Protein AF-A0A388T6Q2-F1 (afdb_monomer)

Radius of gyration: 24.93 Å; Cα contacts (8 Å, |Δi|>4): 48; chains: 1; bounding box: 42×24×86 Å

Foldseek 3Di:
DPPVVVVVCCVLPDHWHFQPDADPVRHTDTHDDNCDDDVNVVSVVVVVVVVVVVVVVVVVVCVVPPDPPPPPPPPPDPDDD

Sequence (81 aa):
MRRRELYDAASGRGGPRLLPWTSPEGKPCCLSSDGRGYLSTLADSIETVQLSMGQELLEYARDATAPRVPAKSLIMRSGSG

Nearest PDB structures (foldseek):
  2fbh-assembly1_A  TM=2.974E-01  e=4.695E+00  Pseudomonas aeruginosa

Organism: NCBI:txid1690221

Mean predicted aligned error: 12.02 Å

pLDDT: mean 80.55, std 18.0, range [42.94, 98.0]

Solvent-accessible surface area (backbone atoms only — not comparable to full-atom values): 5151 Å² total; per-residue (Å²): 139,63,72,64,61,61,50,42,11,66,64,78,70,89,42,43,35,64,51,103,51,56,42,99,86,68,41,89,31,67,46,84,55,93,77,56,61,70,69,41,54,48,49,54,52,52,50,51,53,52,51,51,54,50,50,55,52,51,55,51,48,53,63,76,65,48,81,78,75,74,76,74,74,86,69,74,78,86,68,88,133

Structure (mmCIF, N/CA/C/O backbone):
data_AF-A0A388T6Q2-F1
#
_entry.id   AF-A0A388T6Q2-F1
#
loop_
_atom_site.group_PDB
_atom_site.id
_atom_site.type_symbol
_atom_site.label_atom_id
_atom_site.label_alt_id
_atom_site.label_comp_id
_atom_site.label_asym_id
_atom_site.label_entity_id
_atom_site.label_seq_id
_atom_site.pdbx_PDB_ins_code
_atom_site.Cartn_x
_atom_site.Cartn_y
_atom_site.Cartn_z
_atom_site.occupancy
_atom_site.B_iso_or_equiv
_atom_site.auth_seq_id
_atom_site.auth_comp_id
_atom_site.auth_asym_id
_atom_site.auth_atom_id
_atom_site.pdbx_PDB_model_num
ATOM 1 N N . MET A 1 1 ? -17.133 -3.440 -25.875 1.00 54.38 1 MET A N 1
ATOM 2 C CA . MET A 1 1 ? -15.737 -3.873 -25.632 1.00 54.38 1 MET A CA 1
ATOM 3 C C . MET A 1 1 ? -15.269 -3.343 -24.279 1.00 54.38 1 MET A C 1
ATOM 5 O O . MET A 1 1 ? -15.876 -2.400 -23.792 1.00 54.38 1 MET A O 1
ATOM 9 N N . ARG A 1 2 ? -14.208 -3.932 -23.705 1.00 58.50 2 ARG A N 1
ATOM 10 C CA . ARG A 1 2 ? -13.388 -3.432 -22.578 1.00 58.50 2 ARG A C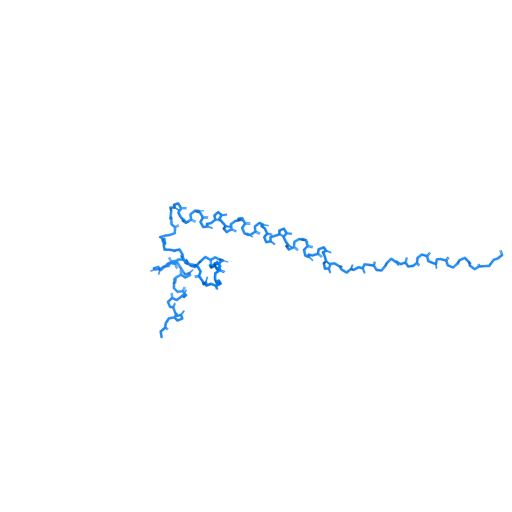A 1
ATOM 11 C C . ARG A 1 2 ? -13.599 -3.845 -21.119 1.00 58.50 2 ARG A C 1
ATOM 13 O O . ARG A 1 2 ? -12.808 -3.416 -20.294 1.00 58.50 2 ARG A O 1
ATOM 20 N N . ARG A 1 3 ? -14.535 -4.729 -20.751 1.00 58.66 3 ARG A N 1
ATOM 21 C CA . ARG A 1 3 ? -14.456 -5.348 -19.402 1.00 58.66 3 ARG A CA 1
ATOM 22 C C . ARG A 1 3 ? -13.388 -6.447 -19.344 1.00 58.66 3 ARG A C 1
ATOM 24 O O . ARG A 1 3 ? -12.700 -6.562 -18.344 1.00 58.66 3 ARG 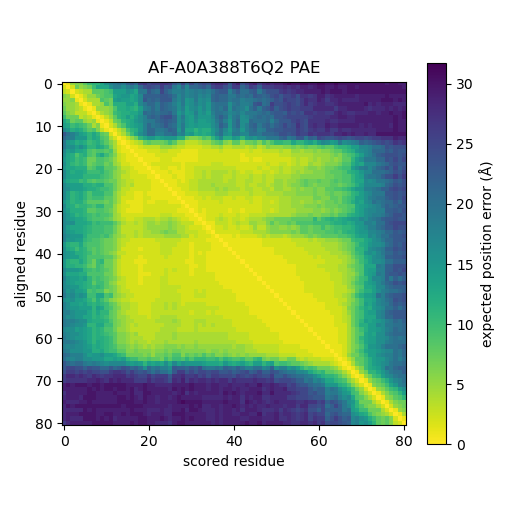A O 1
ATOM 31 N N . ARG A 1 4 ? -13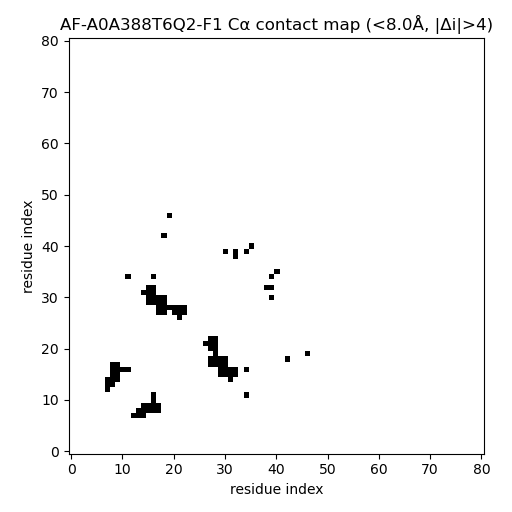.218 -7.211 -20.431 1.00 53.47 4 ARG A N 1
ATOM 32 C CA . ARG A 1 4 ? -12.228 -8.300 -20.530 1.00 53.47 4 ARG A CA 1
ATOM 33 C C . ARG A 1 4 ? -10.780 -7.781 -20.537 1.00 53.47 4 ARG A C 1
ATOM 35 O O . ARG A 1 4 ? -9.971 -8.277 -19.773 1.00 53.47 4 ARG A O 1
ATOM 42 N N . GLU A 1 5 ? -10.507 -6.706 -21.276 1.00 52.94 5 GLU A N 1
ATOM 43 C CA . GLU A 1 5 ? -9.169 -6.086 -21.349 1.00 52.94 5 GLU A CA 1
ATOM 44 C C . GLU A 1 5 ? -8.672 -5.532 -20.002 1.00 52.94 5 GLU A C 1
ATOM 46 O O . GLU A 1 5 ? -7.479 -5.569 -19.722 1.00 52.94 5 GLU A O 1
ATOM 51 N N . LEU A 1 6 ? -9.581 -5.048 -19.144 1.00 53.97 6 LEU A N 1
ATOM 52 C CA . LEU A 1 6 ? -9.230 -4.600 -17.791 1.00 53.97 6 LEU A CA 1
ATOM 53 C C . LEU A 1 6 ? -8.801 -5.771 -16.889 1.00 53.97 6 LEU A C 1
ATOM 55 O O . LEU A 1 6 ? -7.966 -5.587 -16.008 1.00 53.97 6 LEU A O 1
ATOM 59 N N . TYR A 1 7 ? -9.343 -6.970 -17.122 1.00 53.91 7 TYR A N 1
ATOM 60 C CA . TYR A 1 7 ? -8.984 -8.178 -16.374 1.00 53.91 7 TYR A CA 1
ATOM 61 C C . TYR A 1 7 ? -7.666 -8.799 -16.853 1.00 53.91 7 TYR A C 1
ATOM 63 O O . TYR A 1 7 ? -6.872 -9.242 -16.024 1.00 53.91 7 TYR A O 1
ATOM 71 N N . ASP A 1 8 ? -7.382 -8.785 -18.156 1.00 51.84 8 ASP A N 1
ATOM 72 C CA . ASP A 1 8 ? -6.122 -9.324 -18.697 1.00 51.84 8 ASP A CA 1
ATOM 73 C C . ASP A 1 8 ? -4.897 -8.542 -18.178 1.00 51.84 8 ASP A C 1
ATOM 75 O O . ASP A 1 8 ? -3.841 -9.114 -17.901 1.00 51.84 8 ASP A O 1
ATOM 79 N N . ALA A 1 9 ? -5.069 -7.241 -17.939 1.00 50.31 9 ALA A N 1
ATOM 80 C CA . ALA A 1 9 ? -4.044 -6.355 -17.396 1.00 50.31 9 ALA A CA 1
ATOM 81 C C . ALA A 1 9 ? -3.762 -6.588 -15.891 1.00 50.31 9 ALA A C 1
ATOM 83 O O . ALA A 1 9 ? -2.625 -6.461 -15.440 1.00 50.31 9 ALA A O 1
ATOM 84 N N . ALA A 1 10 ? -4.767 -7.025 -15.120 1.00 52.56 10 ALA A N 1
ATOM 85 C CA . ALA A 1 10 ? -4.584 -7.485 -13.738 1.00 52.56 10 ALA A CA 1
ATOM 86 C C . ALA A 1 10 ? -3.881 -8.859 -13.649 1.00 52.56 10 ALA A C 1
ATOM 88 O O . ALA A 1 10 ? -3.402 -9.239 -12.585 1.00 52.56 10 ALA A O 1
ATOM 89 N N . SER A 1 11 ? -3.803 -9.597 -14.764 1.00 55.91 11 SER A N 1
ATOM 90 C CA . SER A 1 11 ? -3.372 -11.004 -14.814 1.00 55.91 11 SER A CA 1
ATOM 91 C C . SER A 1 11 ? -1.890 -11.209 -15.172 1.00 55.91 11 SER A C 1
ATOM 93 O O . SER A 1 11 ? -1.438 -12.348 -15.283 1.00 55.91 11 SER A O 1
ATOM 95 N N . GLY A 1 12 ? -1.116 -10.137 -15.391 1.00 54.56 12 GLY A N 1
ATOM 96 C CA . GLY A 1 12 ? 0.330 -10.230 -15.641 1.00 54.56 12 GLY A CA 1
ATOM 97 C C . GLY A 1 12 ? 0.733 -10.891 -16.969 1.00 54.56 12 GLY A C 1
ATOM 98 O O . GLY A 1 12 ? 1.864 -11.354 -17.103 1.00 54.56 12 GLY A O 1
ATOM 99 N N . ARG A 1 13 ? -0.154 -10.950 -17.972 1.00 59.25 13 ARG A N 1
ATOM 100 C CA . ARG A 1 13 ? 0.190 -11.422 -19.327 1.00 59.25 13 ARG A CA 1
ATOM 101 C C . ARG A 1 13 ? -0.325 -10.454 -20.393 1.00 59.25 13 ARG A C 1
ATOM 103 O O . ARG A 1 13 ? -1.296 -10.736 -21.080 1.00 59.25 13 ARG A O 1
ATOM 110 N N . GLY A 1 14 ? 0.361 -9.315 -20.534 1.00 65.69 14 GLY A N 1
ATOM 111 C CA . GLY A 1 14 ? 0.333 -8.508 -21.766 1.00 65.69 14 GLY A CA 1
ATOM 112 C C . GLY A 1 14 ? -0.206 -7.075 -21.680 1.00 65.69 14 GLY A C 1
ATOM 113 O O . GLY A 1 14 ? -0.297 -6.428 -22.719 1.00 65.69 14 GLY A O 1
ATOM 114 N N . GLY A 1 15 ? -0.540 -6.551 -20.496 1.00 73.19 15 GLY A N 1
ATOM 115 C CA . GLY A 1 15 ? -1.053 -5.183 -20.329 1.00 73.19 15 GLY A CA 1
ATOM 116 C C . GLY A 1 15 ? -0.573 -4.506 -19.039 1.00 73.19 15 GLY A C 1
ATOM 117 O O . GLY A 1 15 ? 0.028 -5.170 -18.196 1.00 73.19 15 GLY A O 1
ATOM 118 N N . PRO A 1 16 ? -0.810 -3.190 -18.879 1.00 84.81 16 PRO A N 1
ATOM 119 C CA . PRO A 1 16 ? -0.357 -2.432 -17.713 1.00 84.81 16 PRO A CA 1
ATOM 120 C C . PRO A 1 16 ? -1.015 -2.932 -16.415 1.00 84.81 16 PRO A C 1
ATOM 122 O O . PRO A 1 16 ? -2.237 -3.021 -16.337 1.00 84.81 16 PRO A O 1
ATOM 125 N N . ARG A 1 17 ? -0.217 -3.211 -15.377 1.00 89.69 17 ARG A N 1
ATOM 126 C CA . ARG A 1 17 ? -0.693 -3.675 -14.061 1.00 89.69 17 ARG A CA 1
ATOM 127 C C . ARG A 1 17 ? -1.599 -2.623 -13.429 1.00 89.69 17 ARG A C 1
ATOM 129 O O . ARG A 1 17 ? -1.211 -1.463 -13.326 1.00 89.69 17 ARG A O 1
ATOM 136 N N . LEU A 1 18 ? -2.761 -3.033 -12.933 1.00 92.44 18 LEU A N 1
ATOM 137 C CA . LEU A 1 18 ? -3.575 -2.193 -12.056 1.00 92.44 18 LEU A CA 1
ATOM 138 C C . LEU A 1 18 ? -2.911 -2.092 -10.673 1.00 92.44 18 LEU A C 1
ATOM 140 O O . LEU A 1 18 ? -2.522 -3.108 -10.097 1.00 92.44 18 LEU A O 1
ATOM 144 N N . LEU A 1 19 ? -2.780 -0.877 -10.152 1.00 93.56 19 LEU A N 1
ATOM 145 C CA . LEU A 1 19 ? -2.264 -0.618 -8.810 1.00 93.56 19 LEU A CA 1
ATOM 146 C C . LEU A 1 19 ? -3.408 -0.693 -7.784 1.00 93.56 19 LEU A C 1
ATOM 148 O O . LEU A 1 19 ? -4.549 -0.375 -8.126 1.00 93.56 19 LEU A O 1
ATOM 152 N N . PRO A 1 20 ? -3.132 -1.074 -6.523 1.00 91.38 20 PRO A N 1
ATOM 153 C CA . PRO A 1 20 ? -4.161 -1.204 -5.488 1.00 91.38 20 PRO A CA 1
ATOM 154 C C . PRO A 1 20 ? -4.694 0.143 -4.965 1.00 91.38 20 PRO A C 1
ATOM 156 O O . PRO A 1 20 ? -5.444 0.175 -3.993 1.00 91.38 20 PRO A O 1
ATOM 159 N N . TRP A 1 21 ? -4.342 1.258 -5.611 1.00 92.31 21 TRP A N 1
ATOM 160 C CA . TRP A 1 21 ? -4.837 2.601 -5.315 1.00 92.31 21 TRP A CA 1
ATOM 161 C C . TRP A 1 21 ? -5.345 3.309 -6.575 1.00 92.31 21 TRP A C 1
ATOM 163 O O . TRP A 1 21 ? -5.004 2.967 -7.711 1.00 92.31 21 TRP A O 1
ATOM 173 N N . THR A 1 22 ? -6.169 4.332 -6.367 1.00 93.19 22 THR A N 1
ATOM 174 C CA . THR A 1 22 ? -6.681 5.210 -7.424 1.00 93.19 22 THR A CA 1
ATOM 175 C C . THR A 1 22 ? -5.811 6.455 -7.594 1.00 93.19 22 THR A C 1
ATOM 177 O O . THR A 1 22 ? -4.996 6.786 -6.734 1.00 93.19 22 THR A O 1
ATOM 180 N N . SER A 1 23 ? -5.999 7.182 -8.697 1.00 91.31 23 SER A N 1
ATOM 181 C CA . SER A 1 23 ? -5.490 8.548 -8.838 1.00 91.31 23 SER A CA 1
ATOM 182 C C . SER A 1 23 ? -6.171 9.494 -7.831 1.00 91.31 23 SER A C 1
ATOM 184 O O . SER A 1 23 ? -7.208 9.131 -7.261 1.00 91.31 23 SER A O 1
ATOM 186 N N . PRO A 1 24 ? -5.649 10.719 -7.633 1.00 92.25 24 PRO A N 1
ATOM 187 C CA . PRO A 1 24 ? -6.298 11.731 -6.794 1.00 92.25 24 PRO A CA 1
ATOM 188 C C . PRO A 1 24 ? -7.748 12.037 -7.204 1.00 92.25 24 PRO A C 1
ATOM 190 O O . PRO A 1 24 ? -8.582 12.358 -6.366 1.00 92.25 24 PRO A O 1
ATOM 193 N N . GLU A 1 25 ? -8.075 11.879 -8.486 1.00 96.12 25 GLU A N 1
ATOM 194 C CA . GLU A 1 25 ? -9.420 12.063 -9.045 1.00 96.12 25 GLU A CA 1
ATOM 195 C C . GLU A 1 25 ? -10.308 10.811 -8.904 1.00 96.12 25 GLU A C 1
ATOM 197 O O . GLU A 1 25 ? -11.396 10.758 -9.478 1.00 96.12 25 GLU A O 1
ATOM 202 N N . GLY A 1 26 ? -9.843 9.775 -8.200 1.00 92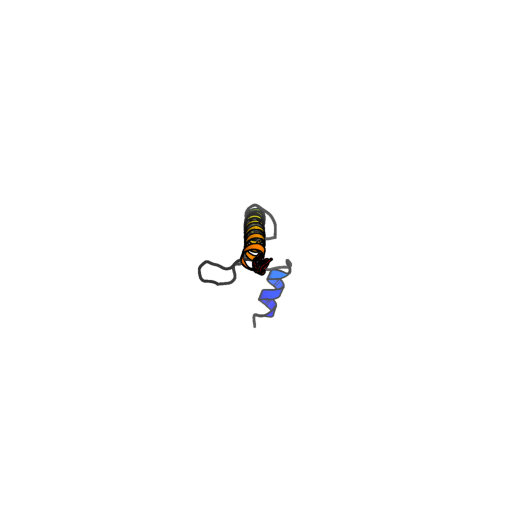.88 26 GLY A N 1
ATOM 203 C CA . GLY A 1 26 ? -10.584 8.534 -7.963 1.00 92.88 26 GLY A CA 1
ATOM 204 C C . GLY A 1 26 ? -10.617 7.569 -9.152 1.00 92.88 26 GLY A C 1
ATOM 205 O O . GLY A 1 26 ? -11.426 6.641 -9.170 1.00 92.88 26 GLY A O 1
ATOM 206 N N . LYS A 1 27 ? -9.763 7.757 -10.166 1.00 92.81 27 LYS A N 1
ATOM 207 C CA . LYS A 1 27 ? -9.714 6.871 -11.342 1.00 92.81 27 LYS A CA 1
ATOM 208 C C . LYS A 1 27 ? -8.775 5.680 -11.105 1.00 92.81 27 LYS A C 1
ATOM 210 O O . LYS A 1 27 ? -7.799 5.832 -10.372 1.00 92.81 27 LYS A O 1
ATOM 215 N N . PRO A 1 28 ? -9.006 4.510 -11.736 1.00 91.12 28 PRO A N 1
ATOM 216 C CA . PRO A 1 28 ? -8.059 3.396 -11.688 1.00 91.12 28 PRO A CA 1
ATOM 217 C C . PRO A 1 28 ? -6.649 3.836 -12.099 1.00 91.12 28 PRO A C 1
ATOM 219 O O . PRO A 1 28 ? -6.489 4.523 -13.110 1.00 91.12 28 PRO A O 1
ATOM 222 N N . CYS A 1 29 ? -5.637 3.446 -11.322 1.00 92.50 29 CYS A N 1
ATOM 223 C CA . CYS A 1 29 ? -4.244 3.775 -11.604 1.00 92.50 29 CYS A CA 1
ATOM 224 C C . CYS A 1 29 ? -3.522 2.546 -12.166 1.00 92.50 29 CYS A C 1
ATOM 226 O O . CYS A 1 29 ? -3.522 1.492 -11.534 1.00 92.50 29 CYS A O 1
ATOM 228 N N . CYS A 1 30 ? -2.911 2.668 -13.347 1.00 91.19 30 CYS A N 1
ATOM 229 C CA . CYS A 1 30 ? -2.224 1.556 -14.003 1.00 91.19 30 CYS A CA 1
ATOM 230 C C . CYS A 1 30 ? -0.739 1.865 -14.215 1.00 91.19 30 CYS A C 1
ATOM 232 O O . CYS A 1 30 ? -0.382 2.960 -14.649 1.00 91.19 30 CYS A O 1
ATOM 234 N N . LEU A 1 31 ? 0.116 0.871 -13.985 1.00 91.19 31 LEU A N 1
ATOM 235 C CA . LEU A 1 31 ? 1.544 0.905 -14.266 1.00 91.19 31 LEU A CA 1
ATOM 236 C C . LEU A 1 31 ? 1.850 0.119 -15.545 1.00 91.19 31 LEU A C 1
ATOM 238 O O . LEU A 1 31 ? 1.696 -1.100 -15.600 1.00 91.19 31 LEU A O 1
ATOM 242 N N . SER A 1 32 ? 2.343 0.813 -16.569 1.00 89.12 32 SER A N 1
ATOM 243 C CA . SER A 1 32 ? 2.902 0.172 -17.761 1.00 89.12 32 SER A CA 1
ATOM 244 C C . SER A 1 32 ? 4.326 -0.304 -17.475 1.00 89.12 32 SER A C 1
ATOM 246 O O . SER A 1 32 ? 5.278 0.464 -17.583 1.00 89.12 32 SER A O 1
ATOM 248 N N . SER A 1 33 ? 4.467 -1.569 -17.087 1.00 84.38 33 SER A N 1
ATOM 249 C CA . SER A 1 33 ? 5.746 -2.229 -16.808 1.00 84.38 33 SER A CA 1
ATOM 250 C C . SER A 1 33 ? 5.653 -3.709 -17.187 1.00 84.38 33 SER A C 1
ATOM 252 O O . SER A 1 33 ? 4.565 -4.278 -17.245 1.00 84.38 33 SER A O 1
ATOM 254 N N . ASP A 1 34 ? 6.802 -4.338 -17.422 1.00 82.19 34 ASP A N 1
ATOM 255 C CA . ASP A 1 34 ? 6.954 -5.787 -17.575 1.00 82.19 34 ASP A CA 1
ATOM 256 C C . ASP A 1 34 ? 6.992 -6.536 -16.222 1.00 82.19 34 ASP A C 1
ATOM 258 O O . ASP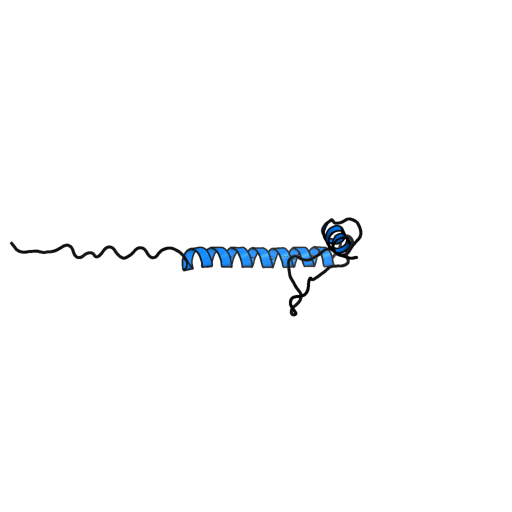 A 1 34 ? 7.329 -7.721 -16.176 1.00 82.19 34 ASP A O 1
ATOM 262 N N . GLY A 1 35 ? 6.666 -5.842 -15.124 1.00 85.25 35 GLY A N 1
ATOM 263 C CA . GLY A 1 35 ? 6.719 -6.356 -13.754 1.00 85.25 35 GLY A CA 1
ATOM 264 C C . GLY A 1 35 ? 8.121 -6.331 -13.146 1.00 85.25 35 GLY A C 1
ATOM 265 O O . GLY A 1 35 ? 8.354 -6.970 -12.122 1.00 85.25 35 GLY A O 1
ATOM 266 N N . ARG A 1 36 ? 9.079 -5.644 -13.780 1.00 86.56 36 ARG A N 1
ATOM 267 C CA . ARG A 1 36 ? 10.456 -5.511 -13.298 1.00 86.56 36 ARG A CA 1
ATOM 268 C C . ARG A 1 36 ? 10.915 -4.055 -13.307 1.00 86.56 36 ARG A C 1
ATOM 270 O O . ARG A 1 36 ? 10.262 -3.152 -13.834 1.00 86.56 36 ARG A O 1
ATOM 277 N N . GLY A 1 37 ? 12.084 -3.841 -12.708 1.00 90.12 37 GLY A N 1
ATOM 278 C CA . GLY A 1 37 ? 12.764 -2.553 -12.687 1.00 90.12 37 GLY A CA 1
ATOM 279 C C . GLY A 1 37 ? 12.203 -1.576 -11.658 1.00 90.12 37 GLY A C 1
ATOM 280 O O . GLY A 1 37 ? 11.273 -1.870 -10.908 1.00 90.12 37 GLY A O 1
ATOM 281 N N . TYR A 1 38 ? 12.803 -0.387 -11.642 1.00 94.88 38 TYR A N 1
ATOM 282 C CA . TYR A 1 38 ? 12.620 0.604 -10.583 1.00 94.88 38 TYR A CA 1
ATOM 283 C C . TYR A 1 38 ? 11.154 0.972 -10.326 1.00 94.88 38 TYR A C 1
ATOM 285 O O . TYR A 1 38 ? 10.737 1.017 -9.176 1.00 94.88 38 TYR A O 1
ATOM 293 N N . LEU A 1 39 ? 10.354 1.188 -11.375 1.00 93.50 39 LEU A N 1
ATOM 294 C CA . LEU A 1 39 ? 8.950 1.576 -11.208 1.00 93.50 39 LEU A CA 1
ATOM 295 C C . LEU A 1 39 ? 8.085 0.455 -10.620 1.00 93.50 39 LEU A C 1
ATOM 297 O O . LEU A 1 39 ? 7.180 0.747 -9.843 1.00 93.50 39 LEU A O 1
ATOM 301 N N . SER A 1 40 ? 8.368 -0.810 -10.952 1.00 92.94 40 SER A N 1
ATOM 302 C CA . SER A 1 40 ? 7.666 -1.943 -10.337 1.00 92.94 40 SER A CA 1
ATOM 303 C C . SER A 1 40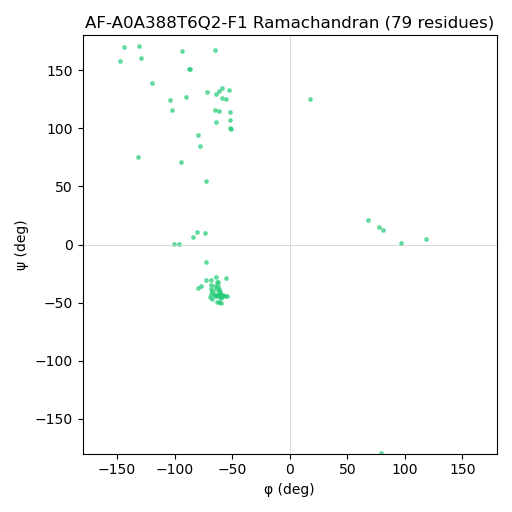 ? 8.029 -2.049 -8.858 1.00 92.94 40 SER A C 1
ATOM 305 O O . SER A 1 40 ? 7.142 -2.102 -8.015 1.00 92.94 40 SER A O 1
ATOM 307 N N . THR A 1 41 ? 9.322 -1.960 -8.530 1.00 96.06 41 THR A N 1
ATOM 308 C CA . THR A 1 41 ? 9.799 -1.963 -7.138 1.00 96.06 41 THR A CA 1
ATOM 309 C C . THR A 1 41 ? 9.250 -0.783 -6.335 1.00 96.06 41 THR A C 1
ATOM 311 O O . THR A 1 41 ? 8.900 -0.936 -5.165 1.00 96.06 41 THR A O 1
ATOM 314 N N . LEU A 1 42 ? 9.138 0.395 -6.953 1.00 96.44 42 LEU A N 1
ATOM 315 C CA . LEU A 1 42 ? 8.553 1.574 -6.324 1.00 96.44 42 LEU A CA 1
ATOM 316 C C . LEU A 1 42 ? 7.060 1.369 -6.043 1.00 96.44 42 LEU A C 1
ATOM 318 O O . LEU A 1 42 ? 6.605 1.707 -4.954 1.00 96.44 42 LEU A O 1
ATOM 322 N N . ALA A 1 43 ? 6.310 0.784 -6.981 1.00 95.94 43 ALA A N 1
ATOM 323 C CA . ALA A 1 43 ? 4.910 0.441 -6.754 1.00 95.94 43 ALA A CA 1
ATOM 324 C C . ALA A 1 43 ? 4.754 -0.546 -5.584 1.00 95.94 43 ALA A C 1
ATOM 326 O O . ALA A 1 43 ? 3.941 -0.306 -4.697 1.00 95.94 43 ALA A O 1
ATOM 327 N N . ASP A 1 44 ? 5.582 -1.588 -5.515 1.00 96.00 44 ASP A N 1
ATOM 328 C CA . ASP A 1 44 ? 5.539 -2.557 -4.410 1.00 96.00 44 ASP A CA 1
ATOM 329 C C . ASP A 1 44 ? 5.915 -1.910 -3.061 1.00 96.00 44 ASP A C 1
ATOM 331 O O . ASP A 1 44 ? 5.333 -2.212 -2.016 1.00 96.00 44 ASP A O 1
ATOM 335 N N . SER A 1 45 ? 6.851 -0.957 -3.076 1.00 97.62 45 SER A N 1
ATOM 336 C CA . SER A 1 45 ? 7.228 -0.181 -1.887 1.00 97.62 45 SER A CA 1
ATOM 337 C C . SER A 1 45 ? 6.072 0.692 -1.393 1.00 97.62 45 SER A C 1
ATOM 339 O O . SER A 1 45 ? 5.787 0.724 -0.198 1.00 97.62 45 SER A O 1
ATOM 341 N N . ILE A 1 46 ? 5.372 1.373 -2.305 1.00 96.44 46 ILE A N 1
ATOM 342 C CA . ILE A 1 46 ? 4.195 2.185 -1.968 1.00 96.44 46 ILE A CA 1
ATOM 343 C C . ILE A 1 46 ? 3.069 1.299 -1.433 1.00 96.44 46 ILE A C 1
ATOM 345 O O . ILE A 1 46 ? 2.460 1.643 -0.422 1.00 96.44 46 ILE A O 1
ATOM 349 N N . GLU A 1 47 ? 2.818 0.151 -2.067 1.00 95.81 47 GLU A N 1
ATOM 350 C CA . GLU A 1 47 ? 1.844 -0.837 -1.594 1.00 95.81 47 GLU A CA 1
ATOM 351 C C . GLU A 1 47 ? 2.153 -1.278 -0.160 1.00 95.81 47 GLU A C 1
ATOM 353 O O . GLU A 1 47 ? 1.266 -1.280 0.689 1.00 95.81 47 GLU A O 1
ATOM 358 N N . THR A 1 48 ? 3.423 -1.554 0.138 1.00 97.88 48 THR A N 1
ATOM 359 C CA . THR A 1 48 ? 3.869 -1.940 1.482 1.00 97.88 48 THR A CA 1
ATOM 360 C C . THR A 1 48 ? 3.559 -0.858 2.518 1.00 97.88 48 THR A C 1
ATOM 362 O O . THR A 1 48 ? 3.014 -1.160 3.580 1.00 97.88 48 THR A O 1
ATOM 365 N N . VAL A 1 49 ? 3.846 0.412 2.209 1.00 97.56 49 VAL A N 1
ATOM 366 C CA . VAL A 1 49 ? 3.527 1.534 3.109 1.00 97.56 49 VAL A CA 1
ATOM 367 C C . VAL A 1 49 ? 2.012 1.660 3.303 1.00 97.56 49 VAL A C 1
ATOM 369 O O . VAL A 1 49 ? 1.554 1.790 4.435 1.00 97.56 49 VAL A O 1
ATOM 372 N N . GLN A 1 50 ? 1.221 1.567 2.230 1.00 95.88 50 GLN A N 1
ATOM 373 C CA . GLN A 1 50 ? -0.245 1.631 2.302 1.00 95.88 50 GLN A CA 1
ATOM 374 C C . GLN A 1 50 ? -0.837 0.506 3.156 1.00 95.88 50 GLN A C 1
ATOM 376 O O . GLN A 1 50 ? -1.721 0.757 3.975 1.00 95.88 50 GLN A O 1
ATOM 381 N N . LEU A 1 51 ? -0.333 -0.720 3.015 1.00 97.06 51 LEU A N 1
ATOM 382 C CA . LEU A 1 51 ? -0.785 -1.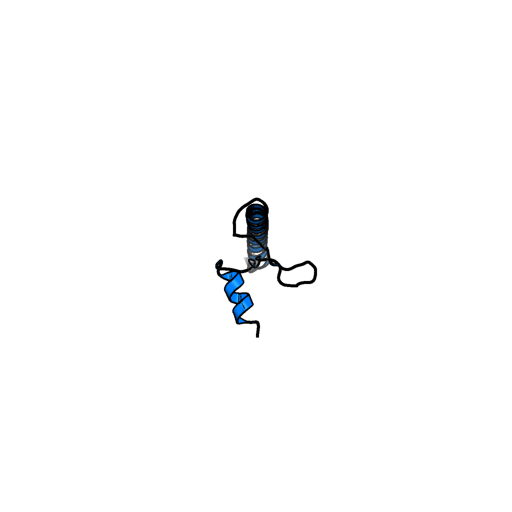857 3.813 1.00 97.06 51 LEU A CA 1
ATOM 383 C C . LEU A 1 51 ? -0.410 -1.712 5.291 1.00 97.06 51 LEU A C 1
ATOM 385 O O . LEU A 1 51 ? -1.244 -2.002 6.146 1.00 97.06 51 LEU A O 1
ATOM 389 N N . SER A 1 52 ? 0.791 -1.211 5.599 1.00 97.69 52 SER A N 1
ATOM 390 C CA . SER A 1 52 ? 1.202 -0.933 6.984 1.00 97.69 52 SER A CA 1
ATOM 391 C C . SER A 1 52 ? 0.293 0.109 7.636 1.00 97.69 52 SER A C 1
ATOM 393 O O . SER A 1 52 ? -0.257 -0.132 8.707 1.00 97.69 52 SER A O 1
ATOM 395 N N . MET A 1 53 ? 0.055 1.232 6.950 1.00 96.88 53 MET A N 1
ATOM 396 C CA . MET A 1 53 ? -0.858 2.273 7.436 1.00 96.88 53 MET A CA 1
ATOM 397 C C . MET A 1 53 ? -2.285 1.737 7.611 1.00 96.88 53 MET A C 1
ATOM 399 O O . MET A 1 53 ? -2.960 2.052 8.590 1.00 96.88 53 MET A O 1
ATOM 403 N N . GLY A 1 54 ? -2.750 0.904 6.675 1.00 96.00 54 GLY A N 1
ATOM 404 C CA . GLY A 1 54 ? -4.050 0.247 6.767 1.00 96.00 54 GLY A CA 1
ATOM 405 C C . GLY A 1 54 ? -4.160 -0.671 7.984 1.00 96.00 54 GLY A C 1
ATOM 406 O O . GLY A 1 54 ? -5.197 -0.681 8.645 1.00 96.00 54 GLY A O 1
ATOM 407 N N . GLN A 1 55 ? -3.097 -1.408 8.314 1.00 98.00 55 GLN A N 1
ATOM 408 C CA . GLN A 1 55 ? -3.061 -2.260 9.501 1.00 98.00 55 GLN A CA 1
ATOM 409 C C . GLN A 1 55 ? -3.178 -1.434 10.788 1.00 98.00 55 GLN A C 1
ATOM 411 O O . GLN A 1 55 ? -4.049 -1.724 11.607 1.00 98.00 55 GLN A O 1
ATOM 416 N N . GLU A 1 56 ? -2.374 -0.377 10.932 1.00 97.94 56 GLU A N 1
ATOM 417 C CA . GLU A 1 56 ? -2.416 0.523 12.095 1.00 97.94 56 GLU A CA 1
ATOM 418 C C . GLU A 1 56 ? -3.805 1.156 12.272 1.00 97.94 56 GLU A C 1
ATOM 420 O O . GLU A 1 56 ? -4.361 1.195 13.372 1.00 97.94 56 GLU A O 1
ATOM 425 N N . LEU A 1 57 ? -4.418 1.601 11.171 1.00 97.62 57 LEU A N 1
ATOM 426 C CA . LEU A 1 57 ? -5.756 2.186 11.202 1.00 97.62 57 LEU A CA 1
ATOM 427 C C . LEU A 1 57 ? -6.821 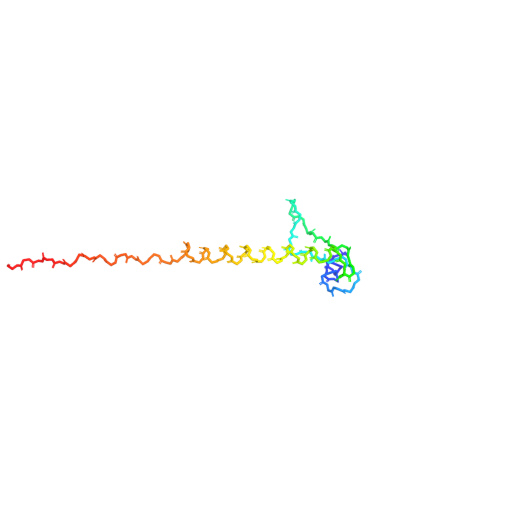1.170 11.639 1.00 97.62 57 LEU A C 1
ATOM 429 O O . LEU A 1 57 ? -7.747 1.518 12.374 1.00 97.62 57 LEU A O 1
ATOM 433 N N . LEU A 1 58 ? -6.704 -0.084 11.199 1.00 97.56 58 LEU A N 1
ATOM 434 C CA . LEU A 1 58 ? -7.618 -1.152 11.600 1.00 97.56 58 LEU A CA 1
ATOM 435 C C . LEU A 1 58 ? -7.461 -1.522 13.076 1.00 97.56 58 LEU A C 1
ATOM 437 O O . LEU A 1 58 ? -8.464 -1.797 13.735 1.00 97.56 58 LEU A O 1
ATOM 441 N N . GLU A 1 59 ? -6.237 -1.528 13.601 1.00 97.31 59 GLU A N 1
ATOM 442 C CA . GLU A 1 59 ? -5.974 -1.719 15.031 1.00 97.31 59 GLU A CA 1
ATOM 443 C C . GLU A 1 59 ? -6.650 -0.619 15.853 1.00 97.31 59 GLU A C 1
ATOM 445 O O . GLU A 1 59 ? -7.458 -0.921 16.732 1.00 97.31 59 GLU A O 1
ATOM 450 N N . TYR A 1 60 ? -6.452 0.646 15.479 1.00 96.81 60 TYR A N 1
ATOM 451 C CA . TYR A 1 60 ? -7.130 1.768 16.126 1.00 96.81 60 TYR A CA 1
ATOM 452 C C . TYR A 1 60 ? -8.661 1.668 16.039 1.00 96.81 60 TYR A C 1
ATOM 454 O O . TYR A 1 60 ? -9.366 1.894 17.023 1.00 96.81 60 TYR A O 1
ATOM 462 N N . ALA A 1 61 ? -9.203 1.313 14.871 1.00 96.88 61 ALA A N 1
ATOM 463 C CA . ALA A 1 61 ? -10.645 1.189 14.684 1.00 96.88 61 ALA A CA 1
ATOM 464 C C . ALA A 1 61 ? -11.256 0.099 15.578 1.00 96.88 61 ALA A C 1
ATOM 466 O O . ALA A 1 61 ? -12.367 0.279 16.081 1.00 96.88 61 ALA A O 1
ATOM 467 N N . ARG A 1 62 ? -10.546 -1.015 15.810 1.00 96.31 62 ARG A N 1
ATOM 468 C CA . ARG A 1 62 ? -10.988 -2.074 16.734 1.00 96.31 62 ARG A CA 1
ATOM 469 C C . ARG A 1 62 ? -11.118 -1.550 18.160 1.00 96.31 62 ARG A C 1
ATOM 471 O O . ARG A 1 62 ? -12.129 -1.823 18.800 1.00 96.31 62 ARG A O 1
ATOM 478 N N . ASP A 1 63 ? -10.162 -0.749 18.616 1.00 94.06 63 ASP A N 1
ATOM 479 C CA . ASP A 1 63 ? -10.210 -0.140 19.947 1.00 94.06 63 ASP A CA 1
ATOM 480 C C . ASP A 1 63 ? -11.311 0.921 20.045 1.00 94.06 63 ASP A C 1
ATOM 482 O O . ASP A 1 63 ? -12.099 0.926 20.992 1.00 94.06 63 ASP A O 1
ATOM 486 N N . ALA A 1 64 ? -11.423 1.788 19.036 1.00 94.56 64 ALA A N 1
ATOM 487 C CA . ALA A 1 64 ? -12.423 2.853 18.997 1.00 94.56 64 ALA A CA 1
ATOM 488 C C . ALA A 1 64 ? -13.865 2.319 18.939 1.00 94.56 64 ALA A C 1
ATOM 490 O O . ALA A 1 64 ? -14.794 2.979 19.408 1.00 94.56 64 ALA A O 1
ATOM 491 N N . THR A 1 65 ? -14.058 1.127 18.368 1.00 94.12 65 THR A N 1
ATOM 492 C CA . THR A 1 65 ? -15.366 0.466 18.246 1.00 94.12 65 THR A CA 1
ATOM 493 C C . THR A 1 65 ? -15.604 -0.614 19.300 1.00 94.12 65 THR A C 1
ATOM 495 O O . THR A 1 65 ? -16.678 -1.223 19.312 1.00 94.12 65 THR A O 1
ATOM 498 N N . ALA A 1 66 ? -14.651 -0.843 20.210 1.00 90.12 66 ALA A N 1
ATOM 499 C CA . ALA A 1 66 ? -14.810 -1.816 21.277 1.00 90.12 66 ALA A CA 1
ATOM 500 C C . ALA A 1 66 ? -16.035 -1.459 22.144 1.00 90.12 66 ALA A C 1
ATOM 502 O O . ALA A 1 66 ? -16.220 -0.295 22.522 1.00 90.12 66 ALA A O 1
ATOM 503 N N . PRO A 1 67 ? -16.890 -2.439 22.496 1.00 83.25 67 PRO A N 1
ATOM 504 C CA . PRO A 1 67 ? -18.022 -2.190 23.372 1.00 83.25 67 PRO A CA 1
ATOM 505 C C . PRO A 1 67 ? -17.550 -1.562 24.681 1.00 83.25 67 PRO A C 1
ATOM 507 O O . PRO A 1 67 ? -16.722 -2.128 25.398 1.00 83.25 67 PRO A O 1
ATOM 510 N N . ARG A 1 68 ? -18.109 -0.403 25.038 1.00 77.56 68 ARG A N 1
ATOM 511 C CA . ARG A 1 68 ? -17.917 0.144 26.381 1.00 77.56 68 ARG A CA 1
ATOM 512 C C . ARG A 1 68 ? -18.500 -0.845 27.378 1.00 77.56 68 ARG A C 1
ATOM 514 O O . ARG A 1 68 ? -19.714 -1.029 27.419 1.00 77.56 68 ARG A O 1
ATOM 521 N N . VAL A 1 69 ? -17.656 -1.439 28.216 1.00 72.06 69 VAL A N 1
ATOM 522 C CA . VAL A 1 69 ? -18.143 -2.130 29.409 1.00 72.06 69 VAL A CA 1
ATOM 523 C C . VAL A 1 69 ? -18.772 -1.047 30.288 1.00 72.06 69 VAL A C 1
ATOM 525 O O . VAL A 1 69 ? -18.057 -0.120 30.688 1.00 72.06 69 VAL A O 1
ATOM 528 N N . PRO A 1 70 ? -20.091 -1.071 30.560 1.00 61.81 70 PRO A N 1
ATOM 529 C CA . PRO A 1 70 ? -20.644 -0.152 31.536 1.00 61.81 70 PRO A CA 1
ATOM 530 C C . PRO A 1 70 ? -19.912 -0.435 32.843 1.00 61.81 70 PRO A C 1
ATOM 532 O O . PRO A 1 70 ? -19.831 -1.591 33.267 1.00 61.81 70 PRO A O 1
ATOM 535 N N . ALA A 1 71 ? -19.328 0.607 33.444 1.00 59.00 71 ALA A N 1
ATOM 536 C CA . ALA A 1 71 ? -18.780 0.514 34.785 1.00 59.00 71 ALA A CA 1
ATOM 537 C C . ALA A 1 71 ? -19.901 -0.065 35.644 1.00 59.00 71 ALA A C 1
ATOM 539 O O . ALA A 1 71 ? -20.921 0.600 35.841 1.00 59.00 71 ALA A O 1
ATOM 540 N N . LYS A 1 72 ? -19.767 -1.339 36.043 1.00 55.62 72 LYS A N 1
ATOM 541 C CA . LYS A 1 72 ? -20.717 -1.973 36.948 1.00 55.62 72 LYS A CA 1
ATOM 542 C C . LYS A 1 72 ? -20.813 -1.016 38.110 1.00 55.62 72 LYS A C 1
ATOM 544 O O . LYS A 1 72 ? -19.816 -0.742 38.772 1.00 55.62 72 LYS A O 1
ATOM 549 N N . SER A 1 73 ? -21.996 -0.442 38.245 1.00 55.81 73 SER A N 1
ATOM 550 C CA . SER A 1 73 ? -22.349 0.495 39.277 1.00 55.81 73 SER A CA 1
ATOM 551 C C . SER A 1 73 ? -21.962 -0.153 40.601 1.00 55.81 73 SER A C 1
ATOM 553 O O . SER A 1 73 ? -22.669 -1.035 41.092 1.00 55.81 73 SER A O 1
ATOM 555 N N . LEU A 1 74 ? -20.816 0.250 41.154 1.00 57.19 74 LEU A N 1
ATOM 556 C CA . LEU A 1 74 ? -20.391 -0.072 42.509 1.00 57.19 74 LEU A CA 1
ATOM 557 C C . LEU A 1 74 ? -21.251 0.762 43.469 1.00 57.19 74 LEU A C 1
ATOM 559 O O . LEU A 1 74 ? -20.764 1.535 44.277 1.00 57.19 74 LEU A O 1
ATOM 563 N N . ILE A 1 75 ? -22.567 0.636 43.333 1.00 61.25 75 ILE A N 1
ATOM 564 C CA . ILE A 1 75 ? -23.543 0.964 44.360 1.00 61.25 75 ILE A CA 1
ATOM 565 C C . ILE A 1 75 ? -23.802 -0.358 45.066 1.00 61.25 75 ILE A C 1
ATOM 567 O O . ILE A 1 75 ? -24.845 -0.996 44.924 1.00 61.25 75 ILE A O 1
ATOM 571 N N . MET A 1 76 ? -22.788 -0.799 45.814 1.00 54.47 76 MET A N 1
ATOM 572 C CA . MET A 1 76 ? -23.044 -1.685 46.931 1.00 54.47 76 MET A CA 1
ATOM 573 C C . MET A 1 76 ? -23.874 -0.858 47.911 1.00 54.47 76 MET A C 1
ATOM 575 O O . MET A 1 76 ? -23.393 0.094 48.521 1.00 54.47 76 MET A O 1
ATOM 579 N N . ARG A 1 77 ? -25.167 -1.175 47.951 1.00 60.78 77 ARG A N 1
ATOM 580 C CA . ARG A 1 77 ? -26.136 -0.689 48.927 1.00 60.78 77 ARG A CA 1
ATOM 581 C C . ARG A 1 77 ? -25.565 -0.917 50.329 1.00 60.78 77 ARG A C 1
ATOM 583 O O . ARG A 1 77 ? -25.666 -2.023 50.847 1.00 60.78 77 ARG A O 1
ATOM 590 N N . SER A 1 78 ? -24.997 0.117 50.946 1.00 53.50 78 SER A N 1
ATOM 591 C CA . SER A 1 78 ? -24.923 0.182 52.405 1.00 53.50 78 SER A CA 1
ATOM 592 C C . SER A 1 78 ? -26.307 0.605 52.887 1.00 53.50 78 SER A C 1
ATOM 594 O O . SER A 1 78 ? -26.631 1.788 52.967 1.00 53.50 78 SER A O 1
ATOM 596 N N . GLY A 1 79 ? -27.180 -0.389 53.036 1.00 57.50 79 GLY A N 1
ATOM 597 C CA . GLY A 1 79 ? -28.418 -0.265 53.784 1.00 57.50 79 GLY A CA 1
ATOM 598 C C . GLY A 1 79 ? -28.150 -0.655 55.233 1.00 57.50 79 GLY A C 1
ATOM 599 O O . GLY A 1 79 ? -27.597 -1.722 55.471 1.00 57.50 79 GLY A O 1
ATOM 600 N N . SER A 1 80 ? -28.539 0.247 56.132 1.00 50.19 80 SER A N 1
ATOM 601 C CA . SER A 1 80 ? -28.913 0.082 57.542 1.00 50.19 80 SER A CA 1
ATOM 602 C C . SER A 1 80 ? -28.525 -1.193 58.296 1.00 50.19 80 SER A C 1
ATOM 604 O O . SER A 1 80 ? -29.006 -2.285 57.996 1.00 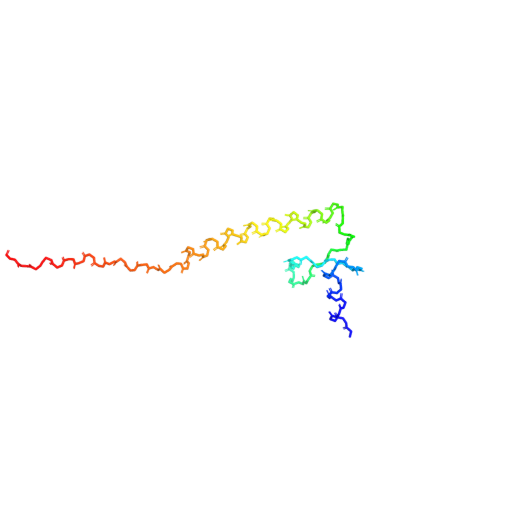50.19 80 SER A O 1
ATOM 606 N N . GLY A 1 81 ? -27.842 -0.959 59.414 1.00 42.94 81 GLY A N 1
ATOM 607 C CA . GLY A 1 81 ? -27.885 -1.735 60.650 1.00 42.94 81 GLY A CA 1
ATOM 608 C C . GLY A 1 81 ? -27.447 -0.834 61.788 1.00 42.94 81 GLY A C 1
ATOM 609 O O . GLY A 1 81 ? -26.282 -0.389 61.715 1.00 42.94 81 GLY A O 1
#

Secondary structure (DSSP, 8-state):
--HHHHHHHHTTSSSPEEEEEE-TTS-EEEE-SSS-HHHHHHHHHHHHHHHHHHHHHHHHHHHHTS---------------